Protein AF-A0A7V9UTG1-F1 (afdb_monomer_lite)

pLDDT: mean 81.54, std 10.67, range [42.72, 91.69]

Secondary structure (DSSP, 8-state):
-PPP-PPPPHHHHHHHHHHHHHHHHHHHGGGTEEEEE-HHHHHHHHHHH-SSGGGTTHHHHHHHIIIIIHHHHHHHHHTSS-SSEEEEEEEETTEEEEEEE-HHHHHHHHHTT-

Sequence (114 aa):
EIIIFDELADADLRQIVDLQIGKLNEILEKRTLQIRLTEEAQSWLIEKTCGDRSYGARPLKRALQKYVEDELSEALIQGEISEESIIEVFCENDKLAFRAIRLEEFEKEFFEKA

Structure (mmCIF, N/CA/C/O backbone):
data_AF-A0A7V9UTG1-F1
#
_entry.id   AF-A0A7V9UTG1-F1
#
loop_
_atom_site.group_PDB
_atom_site.id
_atom_site.type_symbol
_atom_site.label_atom_id
_atom_site.label_alt_id
_atom_site.label_comp_id
_atom_site.label_asym_id
_atom_site.label_entity_id
_atom_site.label_seq_id
_atom_site.pdbx_PDB_ins_code
_atom_site.Cartn_x
_atom_site.Cartn_y
_atom_site.Cartn_z
_atom_site.occupan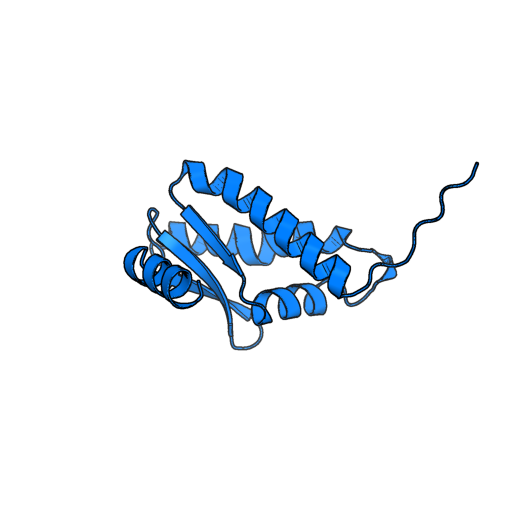cy
_atom_site.B_iso_or_equiv
_atom_site.auth_seq_id
_atom_site.auth_comp_id
_atom_site.auth_asym_id
_atom_site.auth_atom_id
_atom_site.pdbx_PDB_model_num
ATOM 1 N N . GLU A 1 1 ? 18.400 -27.869 -19.791 1.00 66.00 1 GLU A N 1
ATOM 2 C CA . GLU A 1 1 ? 17.595 -26.769 -20.353 1.00 66.00 1 GLU A CA 1
ATOM 3 C C . GLU A 1 1 ? 17.803 -25.546 -19.473 1.00 66.00 1 GLU A C 1
ATOM 5 O O . GLU A 1 1 ? 17.868 -25.719 -18.260 1.00 66.00 1 GLU A O 1
ATOM 10 N N . ILE A 1 2 ? 18.042 -24.369 -20.051 1.00 75.75 2 ILE A N 1
ATOM 11 C CA . ILE A 1 2 ? 18.297 -23.131 -19.296 1.00 75.75 2 ILE A CA 1
ATOM 12 C C . ILE A 1 2 ? 17.005 -22.314 -19.326 1.00 75.75 2 ILE A C 1
ATOM 14 O O . ILE A 1 2 ? 16.485 -22.058 -20.408 1.00 75.75 2 ILE A O 1
ATOM 18 N N . ILE A 1 3 ? 16.497 -21.923 -18.156 1.00 69.00 3 ILE A N 1
ATOM 19 C CA . ILE A 1 3 ? 15.342 -21.026 -18.029 1.00 69.00 3 ILE A CA 1
ATOM 20 C C . ILE A 1 3 ? 15.878 -19.593 -17.999 1.00 69.00 3 ILE A C 1
ATOM 22 O O . ILE A 1 3 ? 16.682 -19.259 -17.127 1.00 69.00 3 ILE A O 1
ATOM 26 N N . ILE A 1 4 ? 15.461 -18.769 -18.958 1.00 75.25 4 ILE A N 1
ATOM 27 C CA . ILE A 1 4 ? 15.797 -17.342 -19.036 1.00 75.25 4 ILE A CA 1
ATOM 28 C C . ILE A 1 4 ? 14.579 -16.562 -18.538 1.00 75.25 4 ILE A C 1
ATOM 30 O O . ILE A 1 4 ? 13.455 -16.877 -18.920 1.00 75.25 4 ILE A O 1
ATOM 34 N N . PHE A 1 5 ? 14.809 -15.585 -17.664 1.00 76.00 5 PHE A N 1
ATOM 35 C CA . PHE A 1 5 ? 13.774 -14.696 -17.144 1.00 76.00 5 PHE A CA 1
ATOM 36 C C . PHE A 1 5 ? 13.937 -13.316 -17.773 1.00 76.00 5 PHE A C 1
ATOM 38 O O . PHE A 1 5 ? 15.051 -12.788 -17.793 1.00 76.00 5 PHE A O 1
ATOM 45 N N . ASP A 1 6 ? 12.832 -12.754 -18.253 1.00 74.75 6 ASP A N 1
ATOM 46 C CA . ASP A 1 6 ? 12.784 -11.392 -18.776 1.00 74.75 6 ASP A CA 1
ATOM 47 C C . ASP A 1 6 ? 12.816 -10.356 -17.641 1.00 74.75 6 ASP A C 1
ATOM 49 O O . ASP A 1 6 ? 12.502 -10.646 -16.480 1.00 74.75 6 ASP A O 1
ATOM 53 N N . GLU A 1 7 ? 13.217 -9.130 -17.977 1.00 78.94 7 GLU A N 1
ATOM 54 C CA . GLU A 1 7 ? 13.141 -7.998 -17.056 1.00 78.94 7 GLU A CA 1
ATOM 55 C C . GLU A 1 7 ? 11.682 -7.622 -16.775 1.00 78.94 7 GLU A C 1
ATOM 57 O O . GLU A 1 7 ? 10.820 -7.709 -17.648 1.00 78.94 7 GLU A O 1
ATOM 62 N N . LEU A 1 8 ? 11.406 -7.169 -15.551 1.00 79.50 8 LEU A N 1
ATOM 63 C CA . LEU A 1 8 ? 10.057 -6.770 -15.152 1.00 79.50 8 LEU A CA 1
ATOM 64 C C . LEU A 1 8 ? 9.683 -5.421 -15.779 1.00 79.50 8 LEU A C 1
ATOM 66 O O . LEU A 1 8 ? 10.358 -4.406 -15.552 1.00 79.50 8 LEU A O 1
ATOM 70 N N . ALA A 1 9 ? 8.572 -5.401 -16.515 1.00 84.38 9 ALA A N 1
ATOM 71 C CA . ALA A 1 9 ? 7.939 -4.168 -16.956 1.00 84.38 9 ALA A CA 1
ATOM 72 C C . ALA A 1 9 ? 7.159 -3.519 -15.801 1.00 84.38 9 ALA A C 1
ATOM 74 O O . ALA A 1 9 ? 6.838 -4.151 -14.794 1.00 84.38 9 ALA A O 1
ATOM 75 N N . ASP A 1 10 ? 6.796 -2.245 -15.952 1.00 81.00 10 ASP A N 1
ATOM 76 C CA . ASP A 1 10 ? 6.056 -1.520 -14.905 1.00 81.00 10 ASP A CA 1
ATOM 77 C C . ASP A 1 10 ? 4.670 -2.119 -14.661 1.00 81.00 10 ASP A C 1
ATOM 79 O O . ASP A 1 10 ? 4.186 -2.133 -13.531 1.00 81.00 10 ASP A O 1
ATOM 83 N N . ALA A 1 11 ? 4.060 -2.679 -15.706 1.00 84.75 11 ALA A N 1
ATOM 84 C CA . ALA A 1 11 ? 2.812 -3.422 -15.593 1.00 84.75 11 ALA A CA 1
ATOM 85 C C . ALA A 1 11 ? 2.965 -4.674 -14.710 1.00 84.75 11 ALA A C 1
ATOM 87 O O . ALA A 1 11 ? 2.093 -4.945 -13.887 1.00 84.75 11 ALA A O 1
ATOM 88 N N . ASP A 1 12 ? 4.087 -5.391 -14.821 1.00 86.94 12 ASP A N 1
ATOM 89 C CA . ASP A 1 12 ? 4.368 -6.563 -13.986 1.00 86.94 12 ASP A CA 1
ATOM 90 C C . ASP A 1 12 ? 4.615 -6.145 -12.535 1.00 86.94 12 ASP A C 1
ATOM 92 O O . ASP A 1 12 ? 4.134 -6.787 -11.603 1.00 86.94 12 ASP A O 1
ATOM 96 N N . LEU A 1 13 ? 5.323 -5.029 -12.326 1.00 85.75 13 LEU A N 1
ATOM 97 C CA . LEU A 1 13 ? 5.548 -4.475 -10.991 1.00 85.75 13 LEU A CA 1
ATOM 98 C C . LEU A 1 13 ? 4.230 -4.085 -10.317 1.00 85.75 13 LEU A C 1
ATOM 100 O O . LEU A 1 13 ? 4.048 -4.413 -9.146 1.00 85.75 13 LEU A O 1
ATOM 104 N N . ARG A 1 14 ? 3.293 -3.466 -11.048 1.00 87.56 14 ARG A N 1
ATOM 105 C CA . ARG A 1 14 ? 1.945 -3.155 -10.538 1.00 87.56 14 ARG A CA 1
ATOM 106 C C . ARG A 1 14 ? 1.196 -4.412 -10.110 1.00 87.56 14 ARG A C 1
ATOM 108 O O . ARG A 1 14 ? 0.752 -4.482 -8.969 1.00 87.56 14 ARG A O 1
ATOM 115 N N . GLN A 1 15 ? 1.171 -5.446 -10.953 1.00 88.50 15 GLN A N 1
ATOM 116 C CA . GLN A 1 15 ? 0.550 -6.724 -10.584 1.00 88.50 15 GLN A CA 1
ATOM 117 C C . GLN A 1 15 ? 1.205 -7.351 -9.350 1.00 88.50 15 GLN A C 1
ATOM 119 O O . GLN A 1 15 ? 0.528 -7.928 -8.500 1.00 88.50 15 GLN A O 1
ATOM 124 N N . ILE A 1 16 ? 2.528 -7.238 -9.213 1.00 88.44 16 ILE A N 1
ATOM 125 C CA . ILE A 1 16 ? 3.223 -7.736 -8.027 1.00 88.44 16 ILE A CA 1
ATOM 126 C C . ILE A 1 16 ? 2.828 -6.928 -6.787 1.00 88.44 16 ILE A C 1
ATOM 128 O O . ILE A 1 16 ? 2.629 -7.534 -5.735 1.00 88.44 16 ILE A O 1
ATOM 132 N N . VAL A 1 17 ? 2.684 -5.603 -6.883 1.00 88.94 17 VAL A N 1
ATOM 133 C CA . VAL A 1 17 ? 2.170 -4.775 -5.780 1.00 88.94 17 VAL A CA 1
ATOM 134 C C . VAL A 1 17 ? 0.760 -5.222 -5.393 1.00 88.94 17 VAL A C 1
ATOM 136 O O . VAL A 1 17 ? 0.539 -5.497 -4.215 1.00 88.94 17 VAL A O 1
ATOM 139 N N . ASP A 1 18 ? -0.146 -5.399 -6.357 1.00 88.94 18 ASP A N 1
ATOM 140 C CA . ASP A 1 18 ? -1.510 -5.888 -6.108 1.00 88.94 18 ASP A CA 1
ATOM 141 C C . ASP A 1 18 ? -1.511 -7.236 -5.381 1.00 88.94 18 ASP A C 1
ATOM 143 O O . ASP A 1 18 ? -2.203 -7.419 -4.379 1.00 88.94 18 ASP A O 1
ATOM 147 N N . LEU A 1 19 ? -0.671 -8.175 -5.825 1.00 90.50 19 LEU A N 1
ATOM 148 C CA . LEU A 1 19 ? -0.523 -9.482 -5.185 1.00 90.50 19 LEU A CA 1
ATOM 149 C C . LEU A 1 19 ? 0.008 -9.381 -3.748 1.00 90.50 19 LEU A C 1
ATOM 151 O O . LEU A 1 19 ? -0.373 -10.181 -2.893 1.00 90.50 19 LEU A O 1
ATOM 155 N N . GLN A 1 20 ? 0.913 -8.441 -3.464 1.00 88.69 20 GLN A N 1
ATOM 156 C CA . GLN A 1 20 ? 1.429 -8.231 -2.107 1.00 88.69 20 GLN A CA 1
ATOM 157 C C . GLN A 1 20 ? 0.380 -7.566 -1.209 1.00 88.69 20 GLN A C 1
ATOM 159 O O . GLN A 1 20 ? 0.252 -7.958 -0.052 1.00 88.69 20 GLN A O 1
ATOM 164 N N . ILE A 1 21 ? -0.404 -6.626 -1.744 1.00 90.00 21 ILE A N 1
ATOM 165 C CA . ILE A 1 21 ? -1.545 -6.028 -1.041 1.00 90.00 21 ILE A CA 1
ATOM 166 C C . ILE A 1 21 ? -2.611 -7.071 -0.733 1.00 90.00 21 ILE A C 1
ATOM 168 O O . ILE A 1 21 ? -3.099 -7.112 0.390 1.00 90.00 21 ILE A O 1
ATOM 172 N N . GLY A 1 22 ? -2.920 -7.963 -1.676 1.00 90.44 22 GLY A N 1
ATOM 173 C CA . GLY A 1 22 ? -3.834 -9.079 -1.434 1.00 90.44 22 GLY A CA 1
ATOM 174 C C . GLY A 1 22 ? -3.390 -9.929 -0.240 1.00 90.44 22 GLY A C 1
ATOM 175 O O . GLY A 1 22 ? -4.171 -10.167 0.675 1.00 90.44 22 GLY A O 1
ATOM 176 N N . LYS A 1 23 ? -2.103 -10.290 -0.179 1.00 89.50 23 LYS A N 1
ATOM 177 C CA . LYS A 1 23 ? -1.533 -11.032 0.962 1.00 89.50 23 LYS A CA 1
ATOM 178 C C . LYS A 1 23 ? -1.577 -10.253 2.272 1.00 89.50 23 LYS A C 1
ATOM 180 O O . LYS A 1 23 ? -1.753 -10.851 3.329 1.00 89.50 23 LYS A O 1
ATOM 185 N N . LEU A 1 24 ? -1.374 -8.938 2.221 1.00 87.75 24 LEU A N 1
ATOM 186 C CA . LEU A 1 24 ? -1.491 -8.084 3.398 1.00 87.75 24 LEU A CA 1
ATOM 187 C C . LEU A 1 24 ? -2.945 -8.058 3.895 1.00 87.75 24 LEU A C 1
ATOM 189 O O . LEU A 1 24 ? -3.187 -8.235 5.087 1.00 87.75 24 LEU A O 1
ATOM 193 N N . ASN A 1 25 ? -3.910 -7.945 2.981 1.00 90.00 25 ASN A N 1
ATOM 194 C CA . ASN A 1 25 ? -5.334 -7.990 3.298 1.00 90.00 25 ASN A CA 1
ATOM 195 C C . ASN A 1 25 ? -5.758 -9.324 3.919 1.00 90.00 25 ASN A C 1
ATOM 197 O O . ASN A 1 25 ? -6.474 -9.299 4.909 1.00 90.00 25 ASN A O 1
ATOM 201 N N . GLU A 1 26 ? -5.244 -10.472 3.464 1.00 90.00 26 GLU A N 1
ATOM 202 C CA . GLU A 1 26 ? -5.518 -11.774 4.111 1.00 90.00 26 GLU A CA 1
ATOM 203 C C . GLU A 1 26 ? -5.136 -11.799 5.608 1.00 90.00 26 GLU A C 1
ATOM 205 O O . GLU A 1 26 ? -5.727 -12.521 6.418 1.00 90.00 26 GLU A O 1
ATOM 210 N N . ILE A 1 27 ? -4.117 -11.028 5.999 1.00 87.31 27 ILE A N 1
ATOM 211 C CA . ILE A 1 27 ? -3.684 -10.910 7.396 1.00 87.31 27 ILE A CA 1
ATOM 212 C C . ILE A 1 27 ? -4.580 -9.918 8.146 1.00 87.31 27 ILE A C 1
ATOM 214 O O . ILE A 1 27 ? -4.963 -10.186 9.288 1.00 87.31 27 ILE A O 1
ATOM 218 N N . LEU A 1 28 ? -4.910 -8.793 7.510 1.00 85.06 28 LEU A N 1
ATOM 219 C CA . LEU A 1 28 ? -5.708 -7.706 8.081 1.00 85.06 28 LEU A CA 1
ATOM 220 C C . LEU A 1 28 ? -7.195 -8.047 8.219 1.00 85.06 28 LEU A C 1
ATOM 222 O O . LEU A 1 28 ? -7.825 -7.593 9.172 1.00 85.06 28 LEU A O 1
ATOM 226 N N . GLU A 1 29 ? -7.732 -8.927 7.373 1.00 83.00 29 GLU A N 1
ATOM 227 C CA . GLU A 1 29 ? -9.112 -9.419 7.459 1.00 83.00 29 GLU A CA 1
ATOM 228 C C . GLU A 1 29 ? -9.404 -10.063 8.820 1.00 83.00 29 GLU A C 1
ATOM 230 O O . GLU A 1 29 ? -10.506 -9.943 9.351 1.00 83.00 29 GLU A O 1
ATOM 235 N N . LYS A 1 30 ? -8.397 -10.676 9.460 1.00 83.31 30 LYS A N 1
ATOM 236 C CA . LYS A 1 30 ? -8.523 -11.225 10.825 1.00 83.31 30 LYS A CA 1
ATOM 237 C C . LYS A 1 30 ? -8.797 -10.160 11.887 1.00 83.31 30 LYS A C 1
ATOM 239 O O . LYS A 1 30 ? -9.176 -10.508 13.003 1.00 83.31 30 LYS A O 1
ATOM 244 N N . ARG A 1 31 ? -8.541 -8.894 11.562 1.00 79.88 31 ARG A N 1
ATOM 245 C CA . ARG A 1 31 ? -8.784 -7.716 12.395 1.00 79.88 31 ARG A CA 1
ATOM 246 C C . ARG A 1 31 ? -9.928 -6.853 11.858 1.00 79.88 31 ARG A C 1
ATOM 248 O O . ARG A 1 31 ? -10.058 -5.736 12.320 1.00 79.88 31 ARG A O 1
ATOM 255 N N . THR A 1 32 ? -10.719 -7.342 10.895 1.00 83.88 32 THR A N 1
ATOM 256 C CA . THR A 1 32 ? -11.796 -6.568 10.241 1.00 83.88 32 THR A CA 1
ATOM 257 C C . THR A 1 32 ? -11.279 -5.314 9.514 1.00 83.88 32 THR A C 1
ATOM 259 O O . THR A 1 32 ? -12.005 -4.345 9.299 1.00 83.88 32 THR A O 1
ATOM 262 N N . LEU A 1 33 ? -10.012 -5.352 9.093 1.00 84.31 33 LEU A N 1
ATOM 263 C CA . LEU A 1 33 ? -9.344 -4.284 8.362 1.00 84.31 33 LEU A CA 1
ATOM 264 C C . LEU A 1 33 ? -9.108 -4.704 6.917 1.00 84.31 33 LEU A C 1
ATOM 266 O O . LEU A 1 33 ? -8.713 -5.837 6.641 1.00 84.31 33 LEU A O 1
ATOM 270 N N . GLN A 1 34 ? -9.273 -3.761 5.997 1.00 87.38 34 GLN A N 1
ATOM 271 C CA . GLN A 1 34 ? -8.932 -3.961 4.594 1.00 87.38 34 GLN A CA 1
ATOM 272 C C . GLN A 1 34 ? -8.217 -2.729 4.058 1.00 87.38 34 GLN A C 1
ATOM 274 O O . GLN A 1 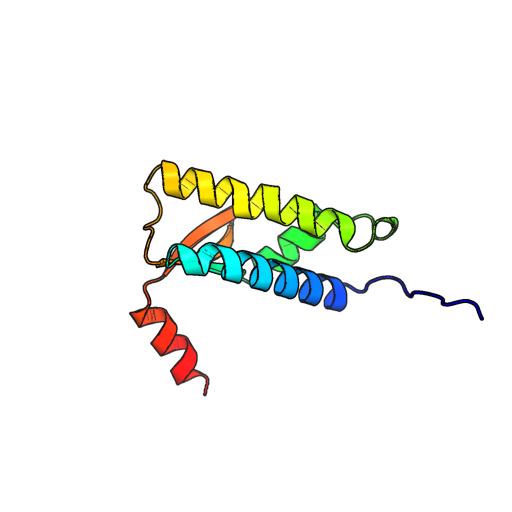34 ? -8.612 -1.607 4.353 1.00 87.38 34 GLN A O 1
ATOM 279 N N . ILE A 1 35 ? -7.185 -2.928 3.243 1.00 88.81 35 ILE A N 1
ATOM 280 C CA . ILE A 1 35 ? -6.435 -1.855 2.598 1.00 88.81 35 ILE A CA 1
ATOM 281 C C . ILE A 1 35 ? -6.656 -1.878 1.092 1.00 88.81 35 ILE A C 1
ATOM 283 O O . ILE A 1 35 ? -6.651 -2.931 0.449 1.00 88.81 35 ILE A O 1
ATOM 287 N N . ARG A 1 36 ? -6.771 -0.687 0.511 1.00 88.75 36 ARG A N 1
ATOM 288 C CA . ARG A 1 36 ? -6.760 -0.461 -0.931 1.00 88.75 36 ARG A CA 1
ATOM 289 C C . ARG A 1 36 ? -5.704 0.580 -1.269 1.00 88.75 36 ARG A C 1
ATOM 291 O O . ARG A 1 36 ? -5.671 1.637 -0.656 1.00 88.75 36 ARG A O 1
ATOM 298 N N . LEU A 1 37 ? -4.869 0.306 -2.265 1.00 90.69 37 LEU A N 1
ATOM 299 C CA . LEU A 1 37 ? -3.971 1.316 -2.826 1.00 90.69 37 LEU A CA 1
ATOM 300 C C . LEU A 1 37 ? -4.628 1.957 -4.042 1.00 90.69 37 LEU A C 1
ATOM 302 O O . LEU A 1 37 ? -5.169 1.252 -4.895 1.00 90.69 37 LEU A O 1
ATOM 306 N N . THR A 1 38 ? -4.547 3.281 -4.141 1.00 91.69 38 THR A N 1
ATOM 307 C CA . THR A 1 38 ? -4.878 3.988 -5.380 1.00 91.69 38 THR A CA 1
ATOM 308 C C . THR A 1 38 ? -3.785 3.775 -6.428 1.00 91.69 38 THR A C 1
ATOM 310 O O . THR A 1 38 ? -2.635 3.470 -6.097 1.00 91.69 38 THR A O 1
ATOM 313 N N . GLU A 1 39 ? -4.111 3.970 -7.708 1.00 89.44 39 GLU A N 1
ATOM 314 C CA . GLU A 1 39 ? -3.120 3.854 -8.789 1.00 89.44 39 GLU A CA 1
ATOM 315 C C . GLU A 1 39 ? -1.934 4.816 -8.607 1.00 89.44 39 GLU A C 1
ATOM 317 O O . GLU A 1 39 ? -0.792 4.482 -8.940 1.00 89.44 39 GLU A O 1
ATOM 322 N N . GLU A 1 40 ? -2.190 5.996 -8.041 1.00 90.88 40 GLU A N 1
ATOM 323 C CA . GLU A 1 40 ? -1.164 6.987 -7.714 1.00 90.88 40 GLU A CA 1
ATOM 324 C C . GLU A 1 40 ? -0.225 6.477 -6.617 1.00 90.88 40 GLU A C 1
ATOM 326 O O . GLU A 1 40 ? 0.992 6.561 -6.768 1.00 90.88 40 GLU A O 1
ATOM 331 N N . ALA A 1 41 ? -0.764 5.878 -5.548 1.00 91.19 41 ALA A N 1
ATOM 332 C CA . ALA A 1 41 ? 0.044 5.280 -4.486 1.00 91.19 41 ALA A CA 1
ATOM 333 C C . ALA A 1 41 ? 0.892 4.108 -4.996 1.00 91.19 41 ALA A C 1
ATOM 335 O O . ALA A 1 41 ? 2.062 3.987 -4.630 1.00 91.19 41 ALA A O 1
ATOM 336 N N . GLN A 1 42 ? 0.333 3.262 -5.869 1.00 90.00 42 GLN A N 1
ATOM 337 C CA . GLN A 1 42 ? 1.084 2.170 -6.493 1.00 90.00 42 GLN A CA 1
ATOM 338 C C . GLN A 1 42 ? 2.228 2.689 -7.362 1.00 90.00 42 GLN A C 1
ATOM 340 O O . GLN A 1 42 ? 3.355 2.204 -7.257 1.00 90.00 42 GLN A O 1
ATOM 345 N N . SER A 1 43 ? 1.945 3.686 -8.204 1.00 89.06 43 SER A N 1
ATOM 346 C CA . SER A 1 43 ? 2.949 4.297 -9.077 1.00 89.06 43 SER A CA 1
ATOM 347 C C . SER A 1 43 ? 4.059 4.935 -8.246 1.00 89.06 43 SER A C 1
ATOM 349 O O . SER A 1 43 ? 5.232 4.663 -8.490 1.00 89.06 43 SER A O 1
ATOM 351 N N . TRP A 1 44 ? 3.696 5.663 -7.187 1.00 91.56 44 TRP A N 1
ATOM 352 C CA . TRP A 1 44 ? 4.650 6.238 -6.244 1.00 91.56 44 TRP A CA 1
ATOM 353 C C . TRP A 1 44 ? 5.538 5.172 -5.589 1.00 91.56 44 TRP A C 1
ATOM 355 O O . TRP A 1 44 ? 6.757 5.323 -5.542 1.00 91.56 44 TRP A O 1
ATOM 365 N N . LEU A 1 45 ? 4.959 4.058 -5.128 1.00 88.88 45 LEU A N 1
ATOM 366 C CA . LEU A 1 45 ? 5.702 2.943 -4.526 1.00 88.88 45 LEU A CA 1
ATOM 367 C C . LEU A 1 45 ? 6.735 2.356 -5.492 1.00 88.88 45 LEU A C 1
ATOM 369 O O . LEU A 1 45 ? 7.885 2.123 -5.105 1.00 88.88 45 LEU A O 1
ATOM 373 N N . ILE A 1 46 ? 6.336 2.135 -6.744 1.00 88.31 46 ILE A N 1
ATOM 374 C CA . ILE A 1 46 ? 7.208 1.598 -7.790 1.00 88.31 46 ILE A CA 1
ATO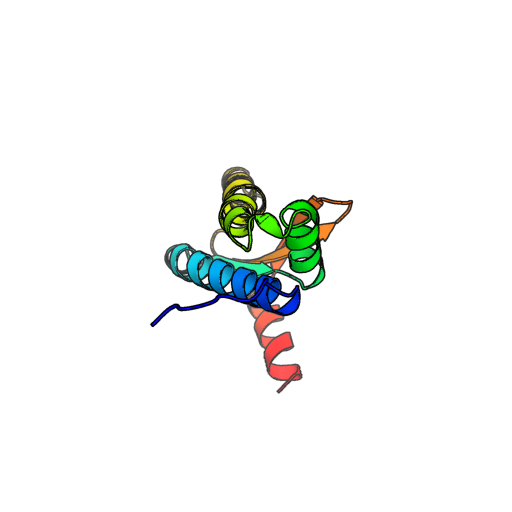M 375 C C . ILE A 1 46 ? 8.322 2.596 -8.113 1.00 88.31 46 ILE A C 1
ATOM 377 O O . ILE A 1 46 ? 9.492 2.220 -8.093 1.00 88.31 46 ILE A O 1
ATOM 381 N N . GLU A 1 47 ? 7.998 3.869 -8.331 1.00 87.44 47 GLU A N 1
ATOM 382 C CA . GLU A 1 47 ? 8.984 4.911 -8.635 1.00 87.44 47 GLU A CA 1
ATOM 383 C C . GLU A 1 47 ? 9.989 5.106 -7.492 1.00 87.44 47 GLU A C 1
ATOM 385 O O . GLU A 1 47 ? 11.194 5.222 -7.729 1.00 87.44 47 GLU A O 1
ATOM 390 N N . LYS A 1 48 ? 9.525 5.070 -6.235 1.00 85.50 48 LYS A N 1
ATOM 391 C CA . LYS A 1 48 ? 10.389 5.259 -5.062 1.00 85.50 48 LYS A CA 1
ATOM 392 C C . LYS A 1 48 ? 11.344 4.090 -4.830 1.0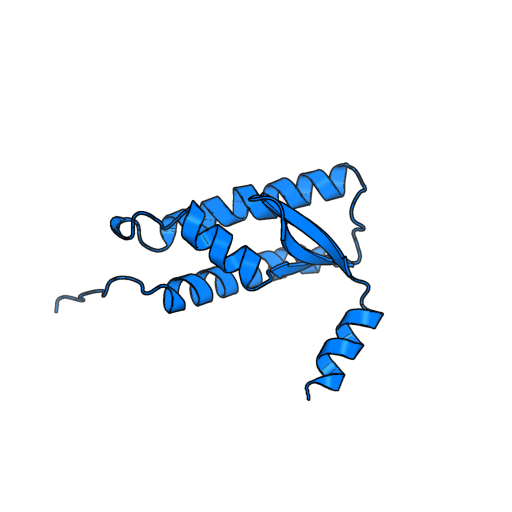0 85.50 48 LYS A C 1
ATOM 394 O O . LYS A 1 48 ? 12.388 4.288 -4.208 1.00 85.50 48 LYS A O 1
ATOM 399 N N . THR A 1 49 ? 10.991 2.873 -5.258 1.00 81.81 49 THR A N 1
ATOM 400 C CA . THR A 1 49 ? 11.692 1.649 -4.815 1.00 81.81 49 THR A CA 1
ATOM 401 C C . THR A 1 49 ? 12.256 0.769 -5.924 1.00 81.81 49 THR A C 1
ATOM 403 O O . THR A 1 49 ? 13.232 0.059 -5.683 1.00 81.81 49 THR A O 1
ATOM 406 N N . CYS A 1 50 ? 11.720 0.859 -7.138 1.00 78.06 50 CYS A N 1
ATOM 407 C CA . CYS A 1 50 ? 12.143 0.106 -8.319 1.00 78.06 50 CYS A CA 1
ATOM 408 C C . CYS A 1 50 ? 12.772 0.998 -9.404 1.00 78.06 50 CYS A C 1
ATOM 410 O O . CYS A 1 50 ? 12.795 0.619 -10.572 1.00 78.06 50 CYS A O 1
ATOM 412 N N . GLY A 1 51 ? 13.343 2.151 -9.030 1.00 68.06 51 GLY A N 1
ATOM 413 C CA . GLY A 1 51 ? 14.130 2.981 -9.953 1.00 68.06 51 GLY A CA 1
ATOM 414 C C . GLY A 1 51 ? 15.345 2.254 -10.556 1.00 68.06 51 GLY A C 1
ATOM 415 O O . GLY A 1 51 ? 15.756 2.566 -11.670 1.00 68.06 51 GLY A O 1
ATOM 416 N N . ASP A 1 52 ? 15.885 1.248 -9.856 1.00 70.69 52 ASP A N 1
ATOM 417 C CA . ASP A 1 52 ? 16.914 0.336 -10.366 1.00 70.69 52 ASP A CA 1
ATOM 418 C C . ASP A 1 52 ? 16.300 -1.044 -10.670 1.00 70.69 52 ASP A C 1
ATOM 420 O O . ASP A 1 52 ? 16.133 -1.891 -9.782 1.00 70.69 52 ASP A O 1
ATOM 424 N N . ARG A 1 53 ? 15.955 -1.271 -11.948 1.00 69.00 53 ARG A N 1
ATOM 425 C CA . ARG A 1 53 ? 15.315 -2.510 -12.436 1.00 69.00 53 ARG A CA 1
ATOM 426 C C . ARG A 1 53 ? 16.176 -3.763 -12.230 1.00 69.00 53 ARG A C 1
ATOM 428 O O . ARG A 1 53 ? 15.636 -4.868 -12.221 1.00 69.00 53 ARG A O 1
ATOM 435 N N . SER A 1 54 ? 17.477 -3.610 -11.971 1.00 69.69 54 SER A N 1
ATOM 436 C CA . SER A 1 54 ? 18.421 -4.717 -11.750 1.00 69.69 54 SER A CA 1
ATOM 437 C C . SER A 1 54 ? 18.059 -5.585 -10.536 1.00 69.69 54 SER A C 1
ATOM 439 O O . SER A 1 54 ? 18.435 -6.755 -10.461 1.00 69.69 54 SER A O 1
ATOM 441 N N . TYR A 1 55 ? 17.317 -5.028 -9.573 1.00 69.38 55 TYR A N 1
ATOM 442 C CA . TYR A 1 55 ? 16.880 -5.739 -8.365 1.00 69.38 55 TYR A CA 1
ATOM 443 C C . TYR A 1 55 ? 15.521 -6.439 -8.516 1.00 69.38 55 TYR A C 1
ATOM 445 O O . TYR A 1 55 ? 15.094 -7.164 -7.603 1.00 69.38 55 TYR A O 1
ATOM 453 N N . GLY A 1 56 ? 14.848 -6.252 -9.656 1.00 77.69 56 GLY A N 1
ATOM 454 C CA . GLY A 1 56 ? 13.495 -6.734 -9.903 1.00 77.69 56 GLY A CA 1
ATOM 455 C C . GLY A 1 56 ? 12.495 -6.239 -8.851 1.00 77.69 56 GLY A C 1
ATOM 456 O O . GLY A 1 56 ? 12.650 -5.171 -8.268 1.00 77.69 56 GLY A O 1
ATOM 457 N N . ALA A 1 57 ? 11.480 -7.052 -8.554 1.00 81.00 57 ALA A N 1
ATOM 458 C CA . ALA A 1 57 ? 10.428 -6.724 -7.588 1.00 81.00 57 ALA A CA 1
ATOM 459 C C . ALA A 1 57 ? 10.814 -6.936 -6.112 1.00 81.00 57 ALA A C 1
ATOM 461 O O . ALA A 1 57 ? 10.004 -6.704 -5.215 1.00 81.00 57 ALA A O 1
ATOM 462 N N . ARG A 1 58 ? 12.033 -7.410 -5.817 1.00 82.38 58 ARG A N 1
ATOM 463 C CA . ARG A 1 58 ? 12.459 -7.706 -4.434 1.00 82.38 58 ARG A CA 1
ATOM 464 C C . ARG A 1 58 ? 12.335 -6.498 -3.490 1.00 82.38 58 ARG A C 1
ATOM 466 O O . ARG A 1 58 ? 11.897 -6.713 -2.356 1.00 82.38 58 ARG A O 1
ATOM 473 N N . PRO A 1 59 ? 12.668 -5.258 -3.909 1.00 84.81 59 PRO A N 1
ATOM 474 C CA . PRO A 1 59 ? 12.498 -4.077 -3.068 1.00 84.81 59 PRO A CA 1
ATOM 475 C C . PRO A 1 59 ? 11.036 -3.791 -2.705 1.00 84.81 59 PRO A C 1
ATOM 477 O O . PRO A 1 59 ? 10.794 -3.310 -1.600 1.00 84.81 59 PRO A O 1
ATOM 480 N N . LEU A 1 60 ? 10.067 -4.150 -3.563 1.00 85.44 60 LEU A N 1
ATOM 481 C CA . LEU A 1 60 ? 8.645 -3.833 -3.363 1.00 85.44 60 LEU A CA 1
ATOM 482 C C . LEU A 1 60 ? 8.094 -4.408 -2.064 1.00 85.44 60 LEU A C 1
ATOM 484 O O . LEU A 1 60 ? 7.367 -3.727 -1.353 1.00 85.44 60 LEU A O 1
ATOM 488 N N . LYS A 1 61 ? 8.478 -5.638 -1.706 1.00 84.94 61 LYS A N 1
ATOM 489 C CA . LYS A 1 61 ? 8.023 -6.241 -0.447 1.00 84.94 61 LYS A CA 1
ATOM 490 C C . LYS A 1 61 ? 8.450 -5.399 0.758 1.00 84.94 61 LYS A C 1
ATOM 492 O O . LYS A 1 61 ? 7.652 -5.151 1.652 1.00 84.94 61 LYS A O 1
ATOM 497 N N . ARG A 1 62 ? 9.710 -4.954 0.779 1.00 87.00 62 ARG A N 1
ATOM 498 C CA . ARG A 1 62 ? 10.249 -4.136 1.875 1.00 87.00 62 ARG A CA 1
ATOM 499 C C . ARG A 1 62 ? 9.676 -2.721 1.857 1.00 87.00 62 ARG A C 1
ATOM 501 O O . ARG A 1 62 ? 9.470 -2.140 2.915 1.00 87.00 62 ARG A O 1
ATOM 508 N N . ALA A 1 63 ? 9.430 -2.182 0.667 1.00 89.12 63 ALA A N 1
ATOM 509 C CA . ALA A 1 63 ? 8.764 -0.905 0.483 1.00 89.12 63 ALA A CA 1
ATOM 510 C C . ALA A 1 63 ? 7.351 -0.929 1.064 1.00 89.12 63 ALA A C 1
ATOM 512 O O . ALA A 1 63 ? 6.995 -0.046 1.831 1.00 89.12 63 ALA A O 1
ATOM 513 N N . LEU A 1 64 ? 6.583 -1.971 0.747 1.00 88.50 64 LEU A N 1
ATOM 514 C CA . LEU A 1 64 ? 5.221 -2.130 1.225 1.00 88.50 64 LEU A CA 1
ATOM 515 C C . LEU A 1 64 ? 5.172 -2.268 2.748 1.00 88.50 64 LEU A C 1
ATOM 517 O O . LEU A 1 64 ? 4.385 -1.588 3.394 1.00 88.50 64 LEU A O 1
ATOM 521 N N . GLN A 1 65 ? 6.065 -3.072 3.327 1.00 87.75 65 GLN A N 1
ATOM 522 C CA . GLN A 1 65 ? 6.190 -3.168 4.783 1.00 87.75 65 GLN A CA 1
ATOM 523 C C . GLN A 1 65 ? 6.454 -1.793 5.407 1.00 87.75 65 GLN A C 1
ATOM 525 O O . GLN A 1 65 ? 5.709 -1.345 6.264 1.00 87.75 65 GLN A O 1
ATOM 530 N N . LYS A 1 66 ? 7.458 -1.071 4.903 1.00 89.94 66 LYS A N 1
ATOM 531 C CA . LYS A 1 66 ? 7.865 0.210 5.484 1.00 89.94 66 LYS A CA 1
ATOM 532 C C . LYS A 1 66 ? 6.845 1.335 5.294 1.00 89.94 66 LYS A C 1
ATOM 534 O O . LYS A 1 66 ? 6.644 2.130 6.195 1.00 89.94 66 LYS A O 1
ATOM 539 N N . TYR A 1 67 ? 6.299 1.480 4.091 1.00 89.81 67 TYR A N 1
ATOM 540 C CA . TYR A 1 67 ? 5.485 2.644 3.727 1.00 89.81 67 TYR A CA 1
ATOM 541 C C . TYR A 1 67 ? 3.986 2.407 3.891 1.00 89.81 67 TYR A C 1
ATOM 543 O O . TYR A 1 67 ? 3.230 3.370 3.862 1.00 89.81 67 TYR A O 1
ATOM 551 N N . VAL A 1 68 ? 3.553 1.151 4.019 1.00 88.75 68 VAL A N 1
ATOM 552 C CA . VAL A 1 68 ? 2.138 0.800 4.174 1.00 88.75 68 VAL A CA 1
ATOM 553 C C . VAL A 1 68 ? 1.900 0.109 5.509 1.00 88.75 68 VAL A C 1
ATOM 555 O O . VAL A 1 68 ? 1.118 0.617 6.297 1.00 88.75 68 VAL A O 1
ATOM 558 N N . GLU A 1 69 ? 2.565 -1.013 5.793 1.00 87.81 69 GLU A N 1
ATOM 559 C CA . GLU A 1 69 ? 2.296 -1.809 7.006 1.00 87.81 69 GLU A CA 1
ATOM 560 C C . GLU A 1 69 ? 2.715 -1.087 8.300 1.00 87.81 69 GLU A C 1
ATOM 562 O O . GLU A 1 69 ? 1.928 -1.021 9.247 1.00 87.81 69 GLU A O 1
ATOM 567 N N . ASP A 1 70 ? 3.920 -0.511 8.332 1.00 89.69 70 ASP A N 1
ATOM 568 C CA . ASP A 1 70 ? 4.441 0.207 9.501 1.00 89.69 70 ASP A CA 1
ATOM 569 C C . ASP A 1 70 ? 3.638 1.495 9.762 1.00 89.69 70 ASP A C 1
ATOM 571 O O . ASP A 1 70 ? 3.188 1.724 10.884 1.00 89.69 70 ASP A O 1
ATOM 575 N N . GLU A 1 71 ? 3.394 2.304 8.725 1.00 88.31 71 GLU A N 1
ATOM 576 C CA . GLU A 1 71 ? 2.638 3.564 8.839 1.00 88.31 71 GLU A CA 1
ATOM 577 C C . GLU A 1 71 ? 1.175 3.320 9.232 1.00 88.31 71 GLU A C 1
ATOM 579 O O . GLU A 1 71 ? 0.627 4.020 10.082 1.00 88.31 71 GLU A O 1
ATOM 584 N N . LEU A 1 72 ? 0.549 2.276 8.679 1.00 85.56 72 LEU A N 1
ATOM 585 C CA . LEU A 1 72 ? -0.777 1.843 9.107 1.00 85.56 72 LEU A CA 1
ATOM 586 C C . LEU A 1 72 ? -0.787 1.459 10.588 1.00 85.56 72 LEU A C 1
ATOM 588 O O . LEU A 1 72 ? -1.707 1.824 11.318 1.00 85.56 72 LEU A O 1
ATOM 592 N N . SER A 1 73 ? 0.204 0.678 11.019 1.00 85.75 73 SER A N 1
ATOM 593 C CA . SER A 1 73 ? 0.288 0.216 12.404 1.00 85.75 73 SER A CA 1
ATOM 594 C C . SER A 1 73 ? 0.406 1.399 13.361 1.00 85.75 73 SER A C 1
ATOM 596 O O . SER A 1 73 ? -0.272 1.420 14.386 1.00 85.75 73 SER A O 1
ATOM 598 N N . GLU A 1 74 ? 1.207 2.403 13.004 1.00 87.88 74 GLU A N 1
ATOM 599 C CA . GLU A 1 74 ? 1.331 3.649 13.757 1.00 87.88 74 GLU A CA 1
ATOM 600 C C . GLU A 1 74 ? -0.006 4.409 13.813 1.00 87.88 74 GLU A C 1
ATOM 602 O O . GLU A 1 74 ? -0.462 4.760 14.901 1.00 87.88 74 GLU A O 1
ATOM 607 N N . ALA A 1 75 ? -0.689 4.587 12.677 1.00 84.56 75 ALA A N 1
ATOM 608 C CA . ALA A 1 75 ? -1.977 5.285 12.612 1.00 84.56 75 ALA A CA 1
ATOM 609 C C . ALA A 1 75 ? -3.082 4.585 13.432 1.00 84.56 75 ALA A C 1
ATOM 611 O O . ALA A 1 75 ? -3.900 5.244 14.079 1.00 84.56 75 ALA A O 1
ATOM 612 N N . LEU A 1 76 ? -3.084 3.246 13.461 1.00 83.00 76 LEU A N 1
ATOM 613 C CA . LEU A 1 76 ? -3.973 2.455 14.320 1.00 83.00 76 LEU A CA 1
ATOM 614 C C . LEU A 1 76 ? -3.652 2.659 15.807 1.00 83.00 76 LEU A C 1
ATOM 616 O O . LEU A 1 76 ? -4.563 2.840 16.612 1.00 83.00 76 LEU A O 1
ATOM 620 N N . ILE A 1 77 ? -2.368 2.668 16.184 1.00 86.12 77 ILE A N 1
ATOM 621 C CA . ILE A 1 77 ? -1.935 2.894 17.575 1.00 86.12 77 ILE A CA 1
ATOM 622 C C . ILE A 1 77 ? -2.299 4.308 18.044 1.00 86.12 77 ILE A C 1
ATOM 624 O O . ILE A 1 77 ? -2.703 4.493 19.194 1.00 86.12 77 ILE A O 1
ATOM 628 N N . GLN A 1 78 ? -2.181 5.302 17.162 1.00 86.94 78 GLN A N 1
ATOM 629 C CA . GLN A 1 78 ? -2.547 6.690 17.445 1.00 86.94 78 GLN A CA 1
ATOM 630 C C . GLN A 1 78 ? -4.068 6.918 17.480 1.00 86.94 78 GLN A C 1
ATOM 632 O O . GLN A 1 78 ? -4.520 7.960 17.958 1.00 86.94 78 GLN A O 1
ATOM 637 N N . GLY A 1 79 ? -4.865 5.941 17.032 1.00 81.62 79 GLY A N 1
ATOM 638 C CA . GLY A 1 79 ? -6.324 6.032 16.979 1.00 81.62 79 GLY A CA 1
ATOM 639 C C . GLY A 1 79 ? -6.842 6.936 15.859 1.00 81.62 79 GLY A C 1
ATOM 640 O O . GLY A 1 79 ? -7.991 7.372 15.915 1.00 81.62 79 GLY A O 1
ATOM 641 N N . GLU A 1 80 ? -6.014 7.231 14.852 1.00 80.88 80 GLU A N 1
ATOM 642 C CA . GLU A 1 80 ? -6.415 8.003 13.667 1.00 80.88 80 GLU A CA 1
ATOM 643 C C . GLU A 1 80 ? -7.335 7.190 12.748 1.00 80.88 80 GLU A C 1
ATOM 645 O O . GLU A 1 80 ? -8.160 7.750 12.023 1.00 80.88 80 GLU A O 1
ATOM 650 N N . ILE A 1 81 ? -7.210 5.860 12.797 1.00 78.75 81 ILE A N 1
ATOM 651 C CA . ILE A 1 81 ? -7.978 4.923 11.982 1.00 78.75 81 ILE A CA 1
ATOM 652 C C . ILE A 1 81 ? -8.663 3.892 12.883 1.00 78.75 81 ILE A C 1
ATOM 654 O O . ILE A 1 81 ? -8.088 3.419 13.862 1.00 78.75 81 ILE A O 1
ATOM 658 N N . SER A 1 82 ? -9.910 3.548 12.553 1.00 74.75 82 SER A N 1
ATOM 659 C CA . SER A 1 82 ? -10.691 2.548 13.283 1.00 74.75 82 SER A CA 1
ATOM 660 C C . SER A 1 82 ? -10.350 1.125 12.835 1.00 74.75 82 SER A C 1
ATOM 662 O O . SER A 1 82 ? -10.074 0.892 11.660 1.00 74.75 82 SER A O 1
ATOM 664 N N . GLU A 1 83 ? -10.422 0.171 13.766 1.00 70.44 83 GLU A N 1
ATOM 665 C CA . GLU A 1 83 ? -10.168 -1.256 13.515 1.00 70.44 83 GLU A CA 1
ATOM 666 C C . GLU A 1 83 ? -11.220 -1.914 12.599 1.00 70.44 83 GLU A C 1
ATOM 668 O O . GLU A 1 83 ? -10.968 -2.975 12.049 1.00 70.44 83 GLU A O 1
ATOM 673 N N . GLU A 1 84 ? -12.377 -1.287 12.372 1.00 71.38 84 GLU A N 1
ATOM 674 C CA . GLU A 1 84 ? -13.438 -1.811 11.499 1.00 71.38 84 GLU A CA 1
ATOM 675 C C . GLU A 1 84 ? -13.625 -0.902 10.278 1.00 71.38 84 GLU A C 1
ATOM 677 O O . GLU A 1 84 ? -14.619 -0.184 10.146 1.00 71.38 84 GLU A O 1
ATOM 682 N N . SER A 1 85 ? -12.622 -0.823 9.403 1.00 79.62 85 SER A N 1
ATOM 683 C CA . SER A 1 85 ? -12.642 0.124 8.282 1.00 79.62 85 SER A CA 1
ATOM 684 C C . SER A 1 85 ? -11.895 -0.372 7.051 1.00 79.62 85 SER A C 1
ATOM 686 O O . SER A 1 85 ? -10.914 -1.114 7.135 1.00 79.62 85 SER A O 1
ATOM 688 N N . ILE A 1 86 ? -12.356 0.102 5.891 1.00 86.75 86 ILE A N 1
ATOM 689 C CA . ILE A 1 86 ? -11.587 0.038 4.652 1.00 86.75 86 ILE A CA 1
ATOM 690 C C . ILE A 1 86 ? -10.675 1.255 4.636 1.00 86.75 86 ILE A C 1
ATOM 692 O O . ILE A 1 86 ? -11.126 2.383 4.804 1.00 86.75 86 ILE A O 1
ATOM 696 N N . ILE A 1 87 ? -9.388 1.034 4.436 1.00 89.31 87 ILE A N 1
ATOM 697 C CA . ILE A 1 87 ? -8.367 2.068 4.468 1.00 89.31 87 ILE A CA 1
ATOM 698 C C . ILE A 1 87 ? -7.860 2.245 3.055 1.00 89.31 87 ILE A C 1
ATOM 700 O O . ILE A 1 87 ? -7.294 1.330 2.456 1.00 89.31 87 ILE A O 1
ATOM 704 N N . GLU A 1 88 ? -8.060 3.433 2.514 1.00 90.69 88 GLU A N 1
ATOM 705 C CA . GLU A 1 88 ? -7.483 3.786 1.234 1.00 90.69 88 GLU A CA 1
ATOM 706 C C . GLU A 1 88 ? -6.159 4.509 1.430 1.00 90.69 88 GLU A C 1
ATOM 708 O O . GLU A 1 88 ? -6.054 5.484 2.177 1.00 90.69 88 GLU A O 1
ATOM 713 N N . VAL A 1 89 ? -5.152 4.001 0.730 1.00 91.44 89 VAL A N 1
ATOM 714 C CA . VAL A 1 89 ? -3.792 4.517 0.691 1.00 91.44 89 VAL A CA 1
ATOM 715 C C . VAL A 1 89 ? -3.635 5.282 -0.608 1.00 91.44 89 VAL A C 1
ATOM 717 O O . VAL A 1 89 ? -3.743 4.707 -1.695 1.00 91.44 89 VAL A O 1
ATOM 720 N N . PHE A 1 90 ? -3.371 6.575 -0.490 1.00 91.31 90 PHE A N 1
ATOM 721 C CA . PHE A 1 90 ? -3.196 7.484 -1.615 1.00 91.31 90 PHE A CA 1
ATOM 722 C C . PHE A 1 90 ? -1.873 8.237 -1.490 1.00 91.31 90 PHE A C 1
ATOM 724 O O . PHE A 1 90 ? -1.278 8.303 -0.415 1.00 91.31 90 PHE A O 1
ATOM 731 N N . CYS A 1 91 ? -1.379 8.772 -2.604 1.00 91.38 91 CYS A N 1
ATOM 732 C CA . CYS A 1 91 ? -0.179 9.597 -2.594 1.00 91.38 91 CYS A CA 1
ATOM 733 C C . CYS A 1 91 ? -0.575 11.063 -2.401 1.00 91.38 91 CYS A C 1
ATOM 735 O O . CYS A 1 91 ? -1.309 11.621 -3.210 1.00 91.38 91 CYS A O 1
ATOM 737 N N . GLU A 1 92 ? -0.046 11.710 -1.368 1.00 90.31 92 GLU A N 1
ATOM 738 C CA . GLU A 1 92 ? -0.218 13.137 -1.119 1.00 90.31 92 GLU A CA 1
ATOM 739 C C . GLU A 1 92 ? 1.126 13.756 -0.715 1.00 90.31 92 GLU A C 1
ATOM 741 O O . GLU A 1 92 ? 1.833 13.234 0.144 1.00 90.31 92 GLU A O 1
ATOM 746 N N . ASN A 1 93 ? 1.509 14.879 -1.332 1.00 86.06 93 ASN A N 1
ATOM 747 C CA . ASN A 1 93 ? 2.740 15.611 -0.992 1.00 86.06 93 ASN A CA 1
ATOM 748 C C . ASN A 1 93 ? 4.031 14.747 -0.992 1.00 86.06 93 ASN A C 1
ATOM 750 O O . ASN A 1 93 ? 4.870 14.885 -0.101 1.00 86.06 93 ASN A O 1
ATOM 754 N N . ASP A 1 94 ? 4.199 13.864 -1.989 1.00 85.00 94 ASP A N 1
ATOM 755 C CA . ASP A 1 94 ? 5.323 12.902 -2.104 1.00 85.00 94 ASP A CA 1
ATOM 756 C C . ASP A 1 94 ? 5.433 11.917 -0.919 1.00 85.00 94 ASP A C 1
ATOM 758 O O . ASP A 1 94 ? 6.516 11.426 -0.584 1.00 85.00 94 ASP A O 1
ATOM 762 N N . LYS A 1 95 ? 4.307 11.624 -0.260 1.00 86.75 95 LYS A N 1
ATOM 763 C CA . LYS A 1 95 ? 4.193 10.625 0.805 1.00 86.75 95 LYS A CA 1
ATOM 764 C C . LYS A 1 95 ? 2.905 9.825 0.651 1.00 86.75 95 LYS A C 1
ATOM 766 O O . LYS A 1 95 ? 1.953 10.281 0.024 1.00 86.75 95 LYS A O 1
ATOM 771 N N . LEU A 1 96 ? 2.875 8.631 1.235 1.00 88.69 96 LEU A N 1
ATOM 772 C CA . LEU A 1 96 ? 1.630 7.881 1.356 1.00 88.69 96 LEU A CA 1
ATOM 773 C C . LEU A 1 96 ? 0.827 8.426 2.534 1.00 88.69 96 LEU A C 1
ATOM 775 O O . LEU A 1 96 ? 1.367 8.621 3.622 1.00 88.69 96 LEU A O 1
ATOM 779 N N . ALA A 1 97 ? -0.447 8.680 2.281 1.00 88.62 97 ALA A N 1
ATOM 780 C CA . ALA A 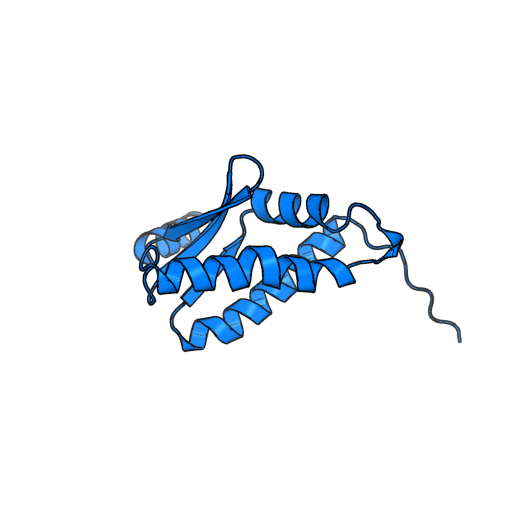1 97 ? -1.432 9.098 3.257 1.00 88.62 97 ALA A CA 1
ATOM 781 C C . ALA A 1 97 ? -2.565 8.068 3.308 1.00 88.62 97 ALA A C 1
ATOM 783 O O . ALA A 1 97 ? -2.814 7.335 2.345 1.00 88.62 97 ALA A O 1
ATOM 784 N N . PHE A 1 98 ? -3.245 8.019 4.450 1.00 89.38 98 PHE A N 1
ATOM 785 C CA . PHE A 1 98 ? -4.256 7.017 4.759 1.00 89.38 98 PHE A CA 1
ATOM 786 C C . PHE A 1 98 ? -5.574 7.710 5.066 1.00 89.38 98 PHE A C 1
ATOM 788 O O . PHE A 1 98 ? -5.615 8.687 5.814 1.00 89.38 98 PHE A O 1
ATOM 795 N N . ARG A 1 99 ? -6.667 7.196 4.502 1.00 86.88 99 ARG A N 1
ATOM 796 C CA . ARG A 1 99 ? -8.018 7.626 4.866 1.00 86.88 99 ARG A CA 1
ATOM 797 C C . ARG A 1 99 ? -8.926 6.430 5.087 1.00 86.88 99 ARG A C 1
ATOM 799 O O . ARG A 1 99 ? -8.937 5.498 4.286 1.00 86.88 99 ARG A O 1
ATOM 806 N N . ALA A 1 100 ? -9.703 6.476 6.162 1.00 86.25 100 ALA A N 1
ATOM 807 C CA . ALA A 1 100 ? -10.759 5.507 6.402 1.00 86.25 100 ALA A CA 1
ATOM 808 C C . ALA A 1 100 ? -11.961 5.820 5.502 1.00 86.25 100 ALA A C 1
ATOM 810 O O . ALA A 1 100 ? -12.471 6.942 5.494 1.00 86.25 100 ALA A O 1
ATOM 811 N N . ILE A 1 101 ? -12.414 4.817 4.763 1.00 83.50 101 ILE A N 1
ATOM 812 C CA . ILE A 1 101 ? -13.631 4.830 3.960 1.00 83.50 101 ILE A CA 1
ATOM 813 C C . ILE A 1 101 ? -14.668 3.983 4.691 1.00 83.50 101 ILE A C 1
ATOM 815 O O . ILE A 1 101 ? -14.376 2.885 5.177 1.00 83.50 101 ILE A O 1
ATOM 819 N N . ARG A 1 102 ? -15.900 4.488 4.774 1.00 72.06 102 ARG A N 1
ATOM 820 C CA . ARG A 1 102 ? -17.004 3.713 5.343 1.00 72.06 102 ARG A CA 1
ATOM 821 C C . ARG A 1 102 ? -17.445 2.637 4.354 1.00 72.06 102 ARG A C 1
ATOM 823 O O . ARG A 1 102 ? -17.590 2.909 3.166 1.00 72.06 102 ARG A O 1
ATOM 830 N N . LEU A 1 103 ? -17.731 1.434 4.856 1.00 66.75 103 LEU A N 1
ATOM 831 C CA . LEU A 1 103 ? -18.234 0.301 4.059 1.00 66.75 103 LEU A CA 1
ATOM 832 C C . LEU A 1 103 ? -19.444 0.681 3.180 1.00 66.75 103 LEU A C 1
ATOM 834 O O . LEU A 1 103 ? -19.526 0.262 2.031 1.00 66.75 103 LEU A O 1
ATOM 838 N N . GLU A 1 104 ? -20.324 1.553 3.679 1.00 64.06 104 GLU A N 1
ATOM 839 C CA . GLU A 1 104 ? -21.495 2.062 2.945 1.00 64.06 104 GLU A CA 1
ATOM 840 C C . GLU A 1 104 ? -21.142 2.857 1.670 1.00 64.06 104 GLU A C 1
ATOM 842 O O . GLU A 1 104 ? -21.915 2.879 0.711 1.00 64.06 104 GLU A O 1
ATOM 847 N N . GLU A 1 105 ? -19.993 3.539 1.649 1.00 61.16 105 GLU A N 1
ATOM 848 C CA . GLU A 1 105 ? -19.505 4.281 0.477 1.00 61.16 105 GLU A CA 1
ATOM 849 C C . GLU A 1 105 ? -18.826 3.339 -0.523 1.00 61.16 105 GLU A C 1
ATOM 851 O O . GLU A 1 105 ? -18.965 3.517 -1.733 1.00 61.16 105 GLU A O 1
ATOM 856 N N . PHE A 1 106 ? -18.165 2.293 -0.020 1.00 61.12 106 PHE A N 1
ATOM 857 C CA . PHE A 1 106 ? -17.501 1.282 -0.838 1.00 61.12 106 PHE A CA 1
ATOM 858 C C . PHE A 1 106 ? -18.493 0.434 -1.645 1.00 61.12 106 PHE A C 1
ATOM 860 O O . PHE A 1 106 ? -18.300 0.235 -2.845 1.00 61.12 106 PHE A O 1
ATOM 867 N N . GLU A 1 107 ? -19.584 -0.026 -1.022 1.00 59.22 107 GLU A N 1
ATOM 868 C CA . GLU A 1 107 ? -20.617 -0.793 -1.732 1.00 59.22 107 GLU A CA 1
ATOM 869 C C . GLU A 1 107 ? -21.249 0.027 -2.863 1.00 59.22 107 GLU A C 1
ATOM 871 O O . GLU A 1 107 ? -21.458 -0.492 -3.960 1.00 59.22 107 GLU A O 1
ATOM 876 N N . LYS A 1 108 ? -21.487 1.326 -2.647 1.00 58.34 108 LYS A N 1
ATOM 877 C CA . LYS A 1 108 ? -22.014 2.207 -3.697 1.00 58.34 108 LYS A CA 1
ATOM 878 C C . LYS A 1 108 ? -21.078 2.289 -4.896 1.00 58.34 108 LYS A C 1
ATOM 880 O O . LYS A 1 108 ? -21.536 2.074 -6.011 1.00 58.34 108 LYS A O 1
ATOM 885 N N . GLU A 1 109 ? -19.787 2.539 -4.682 1.00 57.88 109 GLU A N 1
ATOM 886 C CA . GLU A 1 109 ? -18.822 2.701 -5.779 1.00 57.88 109 GLU A CA 1
ATOM 887 C C . GLU A 1 109 ? -18.657 1.418 -6.620 1.00 57.88 109 GLU A C 1
ATOM 889 O O . GLU A 1 109 ? -18.405 1.485 -7.826 1.00 57.88 109 GLU A O 1
ATOM 894 N N . PHE A 1 110 ? -18.8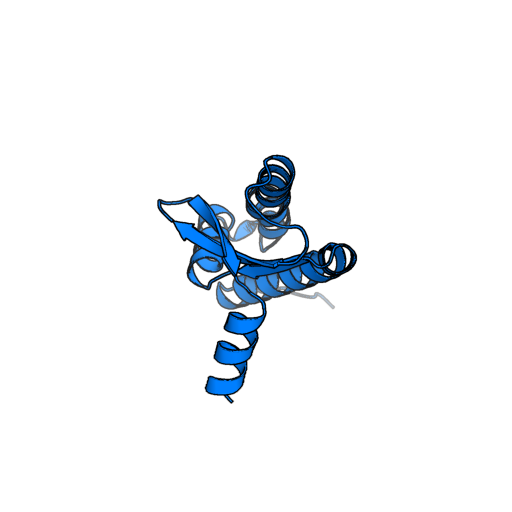22 0.246 -5.997 1.00 56.59 110 PHE A N 1
ATOM 895 C CA . PHE A 1 110 ? -18.701 -1.047 -6.669 1.00 56.59 110 PHE A CA 1
ATOM 896 C C . PHE A 1 110 ? -19.970 -1.435 -7.445 1.00 56.59 110 PHE A C 1
ATOM 898 O O . PHE A 1 110 ? -19.868 -1.939 -8.563 1.00 56.59 110 PHE A O 1
ATOM 905 N N . PHE A 1 111 ? -21.161 -1.169 -6.896 1.00 57.31 111 PHE A N 1
ATOM 906 C CA . PHE A 1 111 ? -22.431 -1.456 -7.576 1.00 57.31 111 PHE A CA 1
ATOM 907 C C . PHE A 1 111 ? -22.781 -0.444 -8.677 1.00 57.31 111 PHE A C 1
ATOM 909 O O . PHE A 1 111 ? -23.494 -0.804 -9.606 1.00 57.31 111 PHE A O 1
ATOM 916 N N . GLU A 1 112 ? -22.278 0.794 -8.626 1.00 48.97 112 GLU A N 1
ATOM 917 C CA . GLU A 1 112 ? -22.512 1.796 -9.685 1.00 48.97 112 GLU A CA 1
ATOM 918 C C . GLU A 1 112 ? -21.657 1.567 -10.946 1.00 48.97 112 GLU A C 1
ATOM 920 O O . GLU A 1 112 ? -21.968 2.097 -12.011 1.00 48.97 112 GLU A O 1
ATOM 925 N N . LYS A 1 113 ? -20.575 0.783 -10.837 1.00 46.91 113 LYS A N 1
ATOM 926 C CA . LYS A 1 113 ? -19.681 0.425 -11.954 1.00 46.91 113 LYS A CA 1
ATOM 927 C C . LYS A 1 113 ? -19.974 -0.947 -12.585 1.00 46.91 113 LYS A C 1
ATOM 929 O O . LYS A 1 113 ? -19.254 -1.323 -13.511 1.00 46.91 113 LYS A O 1
ATOM 934 N N . ALA A 1 114 ? -20.984 -1.676 -12.103 1.00 42.72 114 ALA A N 1
ATOM 935 C CA . ALA A 1 114 ? -21.426 -2.974 -12.632 1.00 42.72 114 ALA A CA 1
ATOM 936 C C . ALA A 1 114 ? -22.646 -2.824 -13.555 1.00 42.72 114 ALA A C 1
ATOM 938 O O . ALA A 1 114 ? -22.685 -3.539 -14.583 1.00 42.72 114 ALA A O 1
#

Radius of gyration: 15.65 Å; chains: 1; bounding box: 41×42×38 Å

Foldseek 3Di:
DDDDDDFDDLVNLLVVLVVLLVVVQVVLVVLLEHEDEDPQRSVLLCVVFCVPSVVPNVRSNVSCCVQPVVVVVVCVVVVVDDSNFYWYWHDDPSGTDIDTDDPVVVVVVVVVVD